Protein AF-A0A1I2DTI4-F1 (afdb_monomer_lite)

Secondary structure (DSSP, 8-state):
--------EEEE---TT--GGGGHHHHHHHHHTT-EEEE---PPP-

Structure (mmCIF, N/CA/C/O backbone):
data_AF-A0A1I2DTI4-F1
#
_entry.id   AF-A0A1I2DTI4-F1
#
loop_
_atom_site.group_PDB
_atom_site.id
_atom_site.type_symbol
_atom_site.label_atom_id
_atom_site.label_alt_id
_atom_site.label_comp_id
_atom_site.label_asym_id
_atom_site.label_entity_id
_atom_site.label_seq_id
_atom_site.pdbx_PDB_ins_code
_atom_site.Cartn_x
_atom_site.Cartn_y
_atom_site.Cartn_z
_atom_site.occupancy
_atom_site.B_iso_or_equiv
_atom_site.auth_seq_id
_atom_site.auth_comp_id
_atom_site.auth_asym_id
_atom_site.auth_atom_id
_atom_site.pdbx_PDB_model_num
ATOM 1 N N . MET A 1 1 ? -2.238 11.902 31.162 1.00 60.41 1 MET A N 1
ATOM 2 C CA . MET A 1 1 ? -2.070 10.592 30.496 1.00 60.41 1 MET A CA 1
ATOM 3 C C . MET A 1 1 ? -2.234 10.795 29.002 1.00 60.41 1 MET A C 1
ATOM 5 O O . MET A 1 1 ? -3.303 11.211 28.575 1.00 60.41 1 MET A O 1
ATOM 9 N N . THR A 1 2 ? -1.186 10.574 28.216 1.00 67.12 2 THR A N 1
ATOM 10 C CA . THR A 1 2 ? -1.264 10.616 26.750 1.00 67.12 2 THR A CA 1
ATOM 11 C C . THR A 1 2 ? -1.821 9.280 26.272 1.00 67.12 2 THR A C 1
ATOM 13 O O . THR A 1 2 ? -1.267 8.233 26.591 1.00 67.12 2 THR A O 1
ATOM 16 N N . THR A 1 3 ? -2.938 9.294 25.546 1.00 75.31 3 THR A N 1
ATOM 17 C CA . THR A 1 3 ? -3.437 8.081 24.885 1.00 75.31 3 THR A CA 1
ATOM 18 C C . THR A 1 3 ? -2.571 7.828 23.657 1.00 75.31 3 THR A C 1
ATOM 20 O O . THR A 1 3 ? -2.553 8.660 22.749 1.00 75.31 3 THR A O 1
ATOM 23 N N . ILE A 1 4 ? -1.853 6.704 23.617 1.00 78.62 4 ILE A N 1
ATOM 24 C CA . ILE A 1 4 ? -1.244 6.230 22.372 1.00 78.62 4 ILE A CA 1
ATOM 25 C C . ILE A 1 4 ? -2.398 5.797 21.469 1.00 78.62 4 ILE A C 1
ATOM 27 O O . ILE A 1 4 ? -3.125 4.859 21.788 1.00 78.62 4 ILE A O 1
ATOM 31 N N . ARG A 1 5 ? -2.611 6.518 20.368 1.00 77.75 5 ARG A N 1
ATOM 32 C CA . ARG A 1 5 ? -3.561 6.087 19.341 1.00 77.75 5 ARG A CA 1
ATOM 33 C C . ARG A 1 5 ? -2.900 4.983 18.532 1.00 77.75 5 ARG A C 1
ATOM 35 O O . ARG A 1 5 ? -1.778 5.167 18.065 1.00 77.75 5 ARG A O 1
ATOM 42 N N . GLU A 1 6 ? -3.592 3.863 18.354 1.00 84.69 6 GLU A N 1
ATOM 43 C CA . GLU A 1 6 ? -3.142 2.845 17.407 1.00 84.69 6 GLU A CA 1
ATOM 44 C C . GLU A 1 6 ? -2.968 3.470 16.020 1.00 84.69 6 GLU A C 1
ATOM 46 O O . GLU A 1 6 ? -3.835 4.207 15.537 1.00 84.69 6 GLU A O 1
ATOM 51 N N . ALA A 1 7 ? -1.844 3.175 15.369 1.00 86.69 7 ALA A N 1
ATOM 52 C CA . ALA A 1 7 ? -1.625 3.585 13.994 1.00 86.69 7 ALA A CA 1
ATOM 53 C C . ALA A 1 7 ? -2.606 2.830 13.086 1.00 86.69 7 ALA A C 1
ATOM 55 O O . ALA A 1 7 ? -2.548 1.608 12.971 1.00 86.69 7 ALA A O 1
ATOM 56 N N . LYS A 1 8 ? -3.517 3.568 12.447 1.00 94.00 8 LYS A N 1
ATOM 57 C CA . LYS A 1 8 ? -4.485 3.019 11.482 1.00 94.00 8 LYS A CA 1
ATOM 58 C C . LYS A 1 8 ? -4.197 3.421 10.040 1.00 94.00 8 LYS A C 1
ATOM 60 O O . LYS A 1 8 ? -4.867 2.927 9.145 1.00 94.00 8 LYS A O 1
ATOM 65 N N . ASN A 1 9 ? -3.217 4.292 9.805 1.00 97.00 9 ASN A N 1
ATOM 66 C CA . ASN A 1 9 ? -2.885 4.778 8.469 1.00 97.00 9 ASN A CA 1
ATOM 67 C C . ASN A 1 9 ? -1.702 3.995 7.898 1.00 97.00 9 ASN A C 1
ATOM 69 O O . ASN A 1 9 ? -0.653 3.924 8.538 1.00 97.00 9 ASN A O 1
ATOM 73 N N . VAL A 1 10 ? -1.860 3.457 6.691 1.00 97.12 10 VAL A N 1
ATOM 74 C CA . VAL A 1 10 ? -0.816 2.726 5.966 1.00 97.12 10 VAL A CA 1
ATOM 75 C C . VAL A 1 10 ? -0.627 3.348 4.586 1.00 97.12 10 VAL A C 1
ATOM 77 O O . VAL A 1 10 ? -1.596 3.590 3.864 1.00 97.12 10 VAL A O 1
ATOM 80 N N . VAL A 1 11 ? 0.628 3.591 4.207 1.00 97.00 11 VAL A N 1
ATOM 81 C CA . VAL A 1 11 ? 1.002 4.062 2.869 1.00 97.00 11 VAL A CA 1
ATOM 82 C C . VAL A 1 11 ? 1.848 2.989 2.196 1.00 97.00 11 VAL A C 1
ATOM 84 O O . VAL A 1 11 ? 2.919 2.645 2.689 1.00 97.00 11 VAL A O 1
ATOM 87 N N . LEU A 1 12 ? 1.361 2.460 1.074 1.00 97.00 12 LEU A N 1
ATOM 88 C CA . LEU A 1 12 ? 2.068 1.470 0.266 1.00 97.00 12 LEU A CA 1
ATOM 89 C C . LEU A 1 12 ? 2.830 2.188 -0.8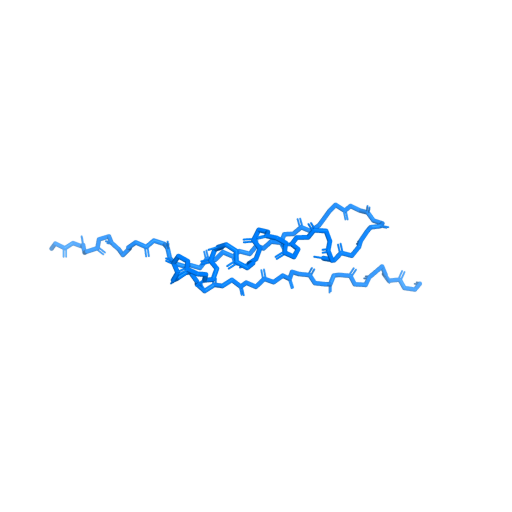50 1.00 97.00 12 LEU A C 1
ATOM 91 O O . LEU A 1 12 ? 2.234 2.898 -1.664 1.00 97.00 12 LEU A O 1
ATOM 95 N N . VAL A 1 13 ? 4.151 2.009 -0.867 1.00 95.56 13 VAL A N 1
ATOM 96 C CA . VAL A 1 13 ? 5.069 2.642 -1.821 1.00 95.56 13 VAL A CA 1
ATOM 97 C C . VAL A 1 13 ? 5.681 1.553 -2.691 1.00 95.56 13 VAL A C 1
ATOM 99 O O . VAL A 1 13 ? 6.146 0.531 -2.187 1.00 95.56 13 VAL A O 1
ATOM 102 N N . HIS A 1 14 ? 5.628 1.736 -4.004 1.00 91.81 14 HIS A N 1
ATOM 103 C CA . HIS A 1 14 ? 6.240 0.817 -4.957 1.00 91.81 14 HIS A CA 1
ATOM 104 C C . HIS A 1 14 ? 7.731 1.143 -5.158 1.00 91.81 14 HIS A C 1
ATOM 106 O O . HIS A 1 14 ? 8.186 2.249 -4.866 1.00 91.81 14 HIS A O 1
ATOM 112 N N . GLY A 1 15 ? 8.501 0.171 -5.652 1.00 87.31 15 GLY A N 1
ATOM 113 C CA . GLY A 1 15 ? 9.892 0.394 -6.061 1.00 87.31 15 GLY A CA 1
ATOM 114 C C . GLY A 1 15 ? 10.001 1.244 -7.335 1.00 87.31 15 GLY A C 1
ATOM 115 O O . GLY A 1 15 ? 8.998 1.641 -7.927 1.00 87.31 15 GLY A O 1
ATOM 116 N N . GLY A 1 16 ? 11.225 1.520 -7.786 1.00 85.19 16 GLY A N 1
ATOM 117 C CA . GLY A 1 16 ? 11.442 2.231 -9.052 1.00 85.19 16 GLY A CA 1
ATOM 118 C C . GLY A 1 16 ? 10.898 1.458 -10.263 1.00 85.19 16 GLY A C 1
ATOM 119 O O . GLY A 1 16 ? 10.953 0.231 -10.282 1.00 85.19 16 GLY A O 1
ATOM 120 N N . PHE A 1 17 ? 10.415 2.186 -11.279 1.00 79.44 17 PHE A N 1
ATOM 121 C CA . PHE A 1 17 ? 9.976 1.665 -12.592 1.00 79.44 17 PHE A CA 1
ATOM 122 C C . PHE A 1 17 ? 8.760 0.720 -12.601 1.00 79.44 17 PHE A C 1
ATOM 124 O O . PHE A 1 17 ? 8.446 0.134 -13.634 1.00 79.44 17 PHE A O 1
ATOM 131 N N . VAL A 1 18 ? 8.054 0.592 -11.481 1.00 84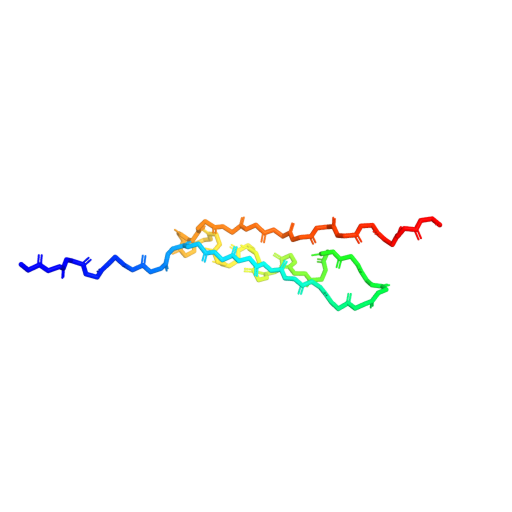.12 18 VAL A N 1
ATOM 132 C CA . VAL A 1 18 ? 6.773 -0.123 -11.366 1.00 84.12 18 VAL A CA 1
ATOM 133 C C . VAL A 1 18 ? 5.693 0.839 -10.875 1.00 84.12 18 VAL A C 1
ATOM 135 O O . VAL A 1 18 ? 6.019 1.921 -10.394 1.00 84.12 18 VAL A O 1
ATOM 138 N N . ASP A 1 19 ? 4.420 0.469 -11.004 1.00 88.38 19 ASP A N 1
ATOM 139 C CA . ASP A 1 19 ? 3.298 1.217 -10.431 1.00 88.38 19 ASP A CA 1
ATOM 140 C C . ASP A 1 19 ? 2.808 0.568 -9.122 1.00 88.38 19 ASP A C 1
ATOM 142 O O . ASP A 1 19 ? 3.338 -0.442 -8.646 1.00 88.38 19 AS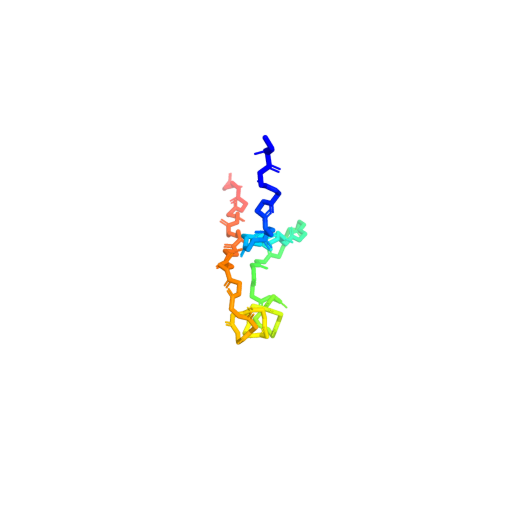P A O 1
ATOM 146 N N . GLY A 1 20 ? 1.777 1.145 -8.505 1.00 91.00 20 GLY A N 1
ATOM 147 C CA . GLY A 1 20 ? 1.213 0.598 -7.270 1.00 91.00 20 GLY A CA 1
ATOM 148 C C . GLY A 1 20 ? 0.373 -0.680 -7.433 1.00 91.00 20 GLY A C 1
ATOM 149 O O . GLY A 1 20 ? -0.133 -1.179 -6.429 1.00 91.00 20 GLY A O 1
ATOM 150 N N . SER A 1 21 ? 0.177 -1.219 -8.644 1.00 93.69 21 SER A N 1
ATOM 151 C CA . SER A 1 21 ? -0.745 -2.347 -8.881 1.00 93.69 21 SER A CA 1
ATOM 152 C C . SER A 1 21 ? -0.323 -3.639 -8.170 1.00 93.69 21 SER A C 1
ATOM 154 O O . SER A 1 21 ? -1.184 -4.391 -7.705 1.00 93.69 21 SER A O 1
ATOM 156 N N . GLY A 1 22 ? 0.984 -3.852 -7.974 1.00 93.19 22 GLY A N 1
ATOM 157 C CA . GLY A 1 22 ? 1.526 -5.003 -7.239 1.00 93.19 22 GLY A CA 1
ATOM 158 C C . GLY A 1 22 ? 1.058 -5.095 -5.781 1.00 93.19 22 GLY A C 1
ATOM 159 O O . GLY A 1 22 ? 1.110 -6.163 -5.176 1.00 93.19 22 GLY A O 1
ATOM 160 N N . TRP A 1 23 ? 0.534 -4.002 -5.222 1.00 97.00 23 TRP A N 1
ATOM 161 C CA . TRP A 1 23 ? 0.034 -3.952 -3.851 1.00 97.00 23 TRP A CA 1
ATOM 162 C C . TRP A 1 23 ? -1.434 -4.355 -3.689 1.00 97.00 23 TRP A C 1
ATOM 164 O O . TRP A 1 23 ? -1.921 -4.358 -2.559 1.00 97.00 23 TRP A O 1
ATOM 174 N N . ARG A 1 24 ? -2.154 -4.714 -4.762 1.00 96.50 24 ARG A N 1
ATOM 175 C CA . ARG A 1 24 ? -3.609 -4.949 -4.709 1.00 96.50 24 ARG A CA 1
ATOM 176 C C . ARG A 1 24 ? -4.037 -5.917 -3.600 1.00 96.50 24 ARG A C 1
ATOM 178 O O . ARG A 1 24 ? -4.909 -5.574 -2.810 1.00 96.50 24 ARG A O 1
ATOM 185 N N . GLY A 1 25 ? -3.396 -7.082 -3.497 1.00 97.94 25 GLY A N 1
ATOM 186 C CA . GLY A 1 25 ? -3.744 -8.074 -2.472 1.00 97.94 25 GLY A CA 1
ATOM 187 C C . GLY A 1 25 ? -3.503 -7.575 -1.043 1.00 97.94 25 GLY A C 1
ATOM 188 O O . GLY A 1 25 ? -4.334 -7.774 -0.164 1.00 97.94 25 GLY A O 1
ATOM 189 N N . VAL A 1 26 ? -2.398 -6.860 -0.815 1.00 97.81 26 VAL A N 1
ATOM 190 C CA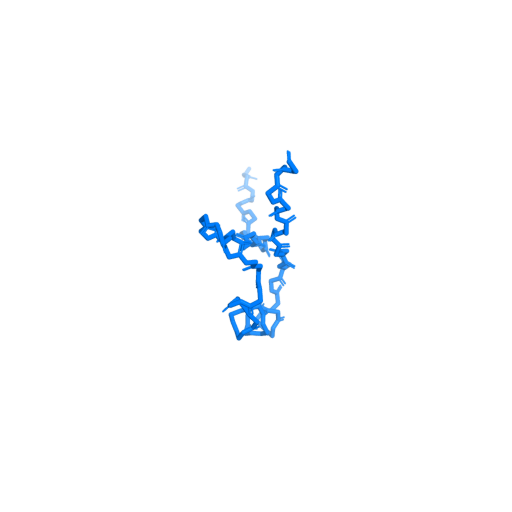 . VAL A 1 26 ? -2.068 -6.282 0.499 1.00 97.81 26 VAL A CA 1
ATOM 191 C C . VAL A 1 26 ? -3.026 -5.151 0.858 1.00 97.81 26 VAL A C 1
ATOM 193 O O . VAL A 1 26 ? -3.470 -5.060 1.998 1.00 97.81 26 VAL A O 1
ATOM 196 N N . TYR A 1 27 ? -3.379 -4.313 -0.117 1.00 98.06 27 TYR A N 1
ATOM 197 C CA . TYR A 1 27 ? -4.380 -3.267 0.052 1.00 98.06 27 TYR A CA 1
ATOM 198 C C . TYR A 1 27 ? -5.725 -3.850 0.494 1.00 98.06 27 TYR A C 1
ATOM 200 O O . TYR A 1 27 ? -6.304 -3.367 1.466 1.00 98.06 27 TYR A O 1
ATOM 208 N N . ASP A 1 28 ? -6.198 -4.890 -0.198 1.00 98.50 28 ASP A N 1
ATOM 209 C CA . ASP A 1 28 ? -7.495 -5.508 0.079 1.00 98.50 28 ASP A CA 1
ATOM 210 C C . ASP A 1 28 ? -7.522 -6.132 1.490 1.00 98.50 28 ASP A C 1
ATOM 212 O O . ASP A 1 28 ? -8.473 -5.901 2.239 1.00 98.50 28 ASP A O 1
ATOM 216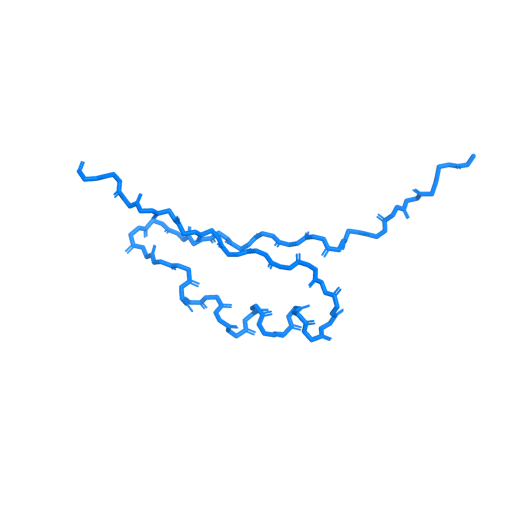 N N . LEU A 1 29 ? -6.451 -6.825 1.901 1.00 98.56 29 LEU A N 1
ATOM 217 C CA . LEU A 1 29 ? -6.326 -7.400 3.249 1.00 98.56 29 LEU A CA 1
ATOM 218 C C . LEU A 1 29 ? -6.305 -6.325 4.344 1.00 98.56 29 LEU A C 1
ATOM 220 O O . LEU A 1 29 ? -7.091 -6.375 5.285 1.00 98.56 29 LEU A O 1
ATOM 224 N N . LEU A 1 30 ? -5.471 -5.295 4.198 1.00 97.62 30 LEU A N 1
ATOM 225 C CA . LEU A 1 30 ? -5.375 -4.223 5.193 1.00 97.62 30 LEU A CA 1
ATOM 226 C C . LEU A 1 30 ? -6.672 -3.410 5.304 1.00 97.62 30 LEU A C 1
ATOM 228 O O . LEU A 1 30 ? -7.039 -2.961 6.390 1.00 97.62 30 LEU A O 1
ATOM 232 N N . ARG A 1 31 ? -7.393 -3.213 4.193 1.00 97.81 31 ARG A N 1
ATOM 233 C CA . ARG A 1 31 ? -8.723 -2.592 4.231 1.00 97.81 31 ARG A CA 1
ATOM 234 C C . ARG A 1 31 ? -9.735 -3.469 4.960 1.00 97.81 31 ARG A C 1
ATOM 236 O O . ARG A 1 31 ? -10.523 -2.921 5.730 1.00 97.81 31 ARG A O 1
ATOM 243 N N . ALA A 1 32 ? -9.709 -4.784 4.743 1.00 98.00 32 ALA A N 1
ATOM 244 C CA . ALA A 1 32 ? -10.565 -5.723 5.466 1.00 98.00 32 ALA A CA 1
ATOM 245 C C . ALA A 1 32 ? -10.295 -5.694 6.982 1.00 98.00 32 ALA A C 1
ATOM 247 O O . ALA A 1 32 ? -11.238 -5.742 7.769 1.00 98.00 32 ALA A O 1
ATOM 248 N N . ASP A 1 33 ? -9.039 -5.485 7.380 1.00 97.00 33 ASP A N 1
ATOM 249 C CA . ASP A 1 33 ? -8.617 -5.354 8.782 1.00 97.00 33 ASP A CA 1
ATOM 250 C C . ASP A 1 33 ? -8.894 -3.959 9.394 1.00 97.00 33 ASP A C 1
ATOM 252 O O . ASP A 1 33 ? -8.558 -3.689 10.550 1.00 97.00 33 ASP A O 1
ATOM 256 N N . GLY A 1 34 ? -9.522 -3.046 8.643 1.00 96.44 34 GLY A N 1
ATOM 257 C CA . GLY A 1 34 ? -9.961 -1.739 9.140 1.00 96.44 34 GLY A CA 1
ATOM 258 C C . GLY A 1 34 ? -8.899 -0.635 9.114 1.00 96.44 34 GLY A C 1
ATOM 259 O O . GLY A 1 34 ? -9.074 0.400 9.765 1.00 96.44 34 GLY A O 1
ATOM 260 N N . TYR A 1 35 ? -7.808 -0.812 8.366 1.00 97.94 35 TYR A N 1
ATOM 261 C CA . TYR A 1 35 ? -6.811 0.240 8.165 1.00 97.94 35 TYR A CA 1
ATOM 262 C C . TYR A 1 35 ? -7.254 1.249 7.096 1.00 97.94 35 TYR A C 1
ATOM 264 O O . TYR A 1 35 ? -7.880 0.914 6.091 1.00 97.94 35 TYR A O 1
ATOM 272 N N . ALA A 1 36 ? -6.865 2.509 7.273 1.00 97.75 36 ALA A N 1
ATOM 273 C CA . ALA A 1 36 ? -6.904 3.524 6.233 1.00 97.75 36 ALA A CA 1
ATOM 274 C C . ALA A 1 36 ? -5.655 3.381 5.354 1.00 97.75 36 ALA A C 1
ATOM 276 O O . ALA A 1 36 ? -4.551 3.752 5.750 1.00 97.75 36 ALA A O 1
ATOM 277 N N . VAL A 1 37 ? -5.831 2.815 4.161 1.00 98.00 37 VAL A N 1
ATOM 278 C CA . VAL A 1 37 ? -4.722 2.500 3.249 1.00 98.00 37 VAL A CA 1
ATOM 279 C C . VAL A 1 37 ? -4.738 3.419 2.031 1.00 98.00 37 VAL A C 1
ATOM 281 O O . VAL A 1 37 ? -5.785 3.567 1.386 1.00 98.00 37 VAL A O 1
ATOM 284 N N . SER A 1 38 ? -3.566 3.961 1.697 1.00 97.44 38 SER A N 1
ATOM 285 C CA . SER A 1 38 ? -3.281 4.714 0.470 1.00 97.44 38 SER A CA 1
ATOM 286 C C . SER A 1 38 ? -2.154 4.039 -0.312 1.00 97.44 38 SER A C 1
ATOM 288 O O . SER A 1 38 ? -1.167 3.600 0.275 1.00 97.44 38 SER A O 1
ATOM 290 N N . VAL A 1 39 ? -2.277 3.981 -1.639 1.00 96.00 39 VAL A N 1
ATOM 291 C CA . VAL A 1 39 ? -1.228 3.471 -2.535 1.00 96.00 39 VAL A CA 1
ATOM 292 C C . VAL A 1 39 ? -0.651 4.648 -3.302 1.00 96.00 39 VAL A C 1
ATOM 294 O O . VAL A 1 39 ? -1.392 5.379 -3.960 1.00 96.00 39 VAL A O 1
ATOM 297 N N . VAL A 1 40 ? 0.659 4.851 -3.200 1.00 93.69 40 VAL A N 1
ATOM 298 C CA . VAL A 1 40 ? 1.340 5.907 -3.950 1.00 93.69 40 VAL A CA 1
ATOM 299 C C . VAL A 1 40 ? 1.391 5.504 -5.417 1.00 93.69 40 VAL A C 1
ATOM 301 O O . VAL A 1 40 ? 1.769 4.383 -5.739 1.00 93.69 40 VAL A O 1
ATOM 304 N N . GLN A 1 41 ? 1.013 6.427 -6.296 1.00 89.62 41 GLN A N 1
ATOM 305 C CA . GLN A 1 41 ? 1.241 6.324 -7.733 1.00 89.62 41 GLN A CA 1
ATOM 306 C C . GLN A 1 41 ? 2.201 7.440 -8.111 1.00 89.62 41 GLN A C 1
ATOM 308 O O . GLN A 1 41 ? 1.789 8.589 -8.283 1.00 89.62 41 GLN A O 1
ATOM 313 N N . ASN A 1 42 ? 3.490 7.121 -8.178 1.00 81.38 42 ASN A N 1
ATOM 314 C CA . ASN A 1 42 ? 4.472 8.075 -8.659 1.00 81.38 42 ASN A CA 1
ATOM 315 C C . ASN A 1 42 ? 4.670 7.848 -10.156 1.00 81.38 42 ASN A C 1
ATOM 317 O O . ASN A 1 42 ? 5.266 6.849 -10.557 1.00 81.38 42 ASN A O 1
ATOM 321 N N . ARG A 1 43 ? 4.187 8.777 -10.987 1.00 71.06 43 ARG A N 1
ATOM 322 C CA . ARG A 1 43 ? 4.593 8.793 -12.395 1.00 71.06 43 ARG A CA 1
ATOM 323 C C . ARG A 1 43 ? 6.102 9.057 -12.442 1.00 71.06 43 ARG A C 1
ATOM 325 O O . ARG A 1 43 ? 6.547 9.994 -11.774 1.00 71.06 43 ARG A O 1
ATOM 332 N N . PRO A 1 44 ? 6.893 8.275 -13.198 1.00 67.12 44 PRO A N 1
ATOM 333 C CA . PRO A 1 44 ? 8.207 8.749 -13.603 1.00 67.12 44 PRO A CA 1
ATOM 334 C C . PRO A 1 44 ? 7.980 10.102 -14.277 1.00 67.12 44 PRO A C 1
ATOM 336 O O . PRO A 1 44 ? 7.046 10.220 -15.074 1.00 67.12 44 PRO A O 1
ATOM 339 N N . MET A 1 45 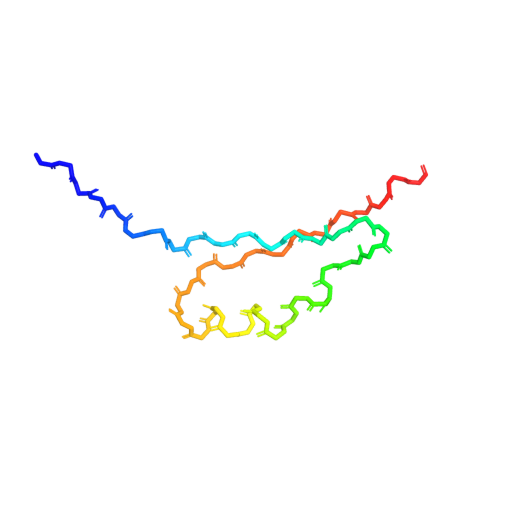? 8.746 11.122 -13.888 1.00 62.81 45 MET A N 1
ATOM 340 C CA . MET A 1 45 ? 8.737 12.359 -14.661 1.00 62.81 45 MET A CA 1
ATOM 341 C C . MET A 1 45 ? 9.158 11.997 -16.084 1.00 62.81 45 MET A C 1
ATOM 343 O O . MET A 1 45 ? 10.103 11.227 -16.266 1.00 62.81 45 MET A O 1
ATOM 347 N N . ASP A 1 46 ? 8.356 12.460 -17.029 1.00 60.59 46 ASP A N 1
ATOM 348 C CA . ASP A 1 46 ? 8.618 12.496 -18.462 1.00 60.59 46 ASP A CA 1
ATOM 349 C C . ASP A 1 46 ? 10.064 12.906 -18.788 1.00 60.59 46 ASP A C 1
ATOM 351 O O . ASP A 1 46 ? 10.600 13.826 -18.123 1.00 60.59 46 ASP A O 1
#

Organism: NCBI:txid68239

Radius of gyration: 13.79 Å; chains: 1; bounding box: 22×21×49 Å

Foldseek 3Di:
DDDDDPQQEEEAEDDPPDAQPVCVVVVVVSVVVPGHYDYDGDDDDD

InterPro domains:
  IPR029058 Alpha/Beta hydrolase fold [G3DSA:3.40.50.1820] (3-45)
  IPR029058 Alpha/Beta hydrolase fold [SSF53474] (5-43)

Sequence (46 aa):
MTTIREAKNVVLVHGGFVDGSGWRGVYDLLRADGYAVSVVQNRPMD

pLDDT: mean 88.85, std 11.3, range [60.41, 98.56]